Protein AF-A0A6M5ULY7-F1 (afdb_monomer_lite)

Foldseek 3Di:
DVLQVQLVCLQVQLCVQLVVLVVVCVVPVDCVVSVVSNVSSVVSNVVSPVSNVVCV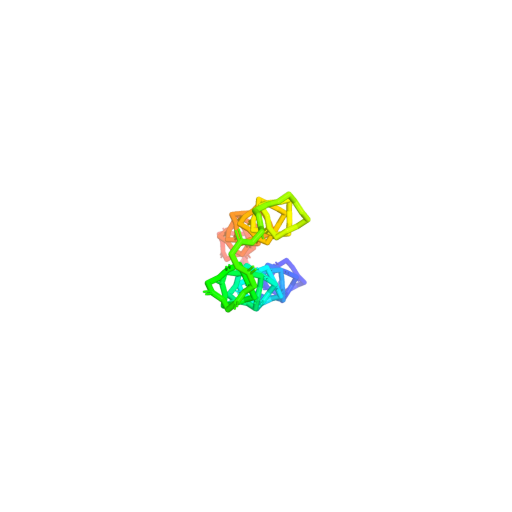VPVD

Structure (mmCIF, N/CA/C/O backbone):
data_AF-A0A6M5ULY7-F1
#
_entry.id   AF-A0A6M5ULY7-F1
#
loop_
_atom_site.group_PDB
_atom_site.id
_atom_site.type_symbol
_atom_site.label_atom_id
_atom_site.label_alt_id
_atom_site.label_comp_id
_atom_site.label_asym_id
_atom_site.label_entit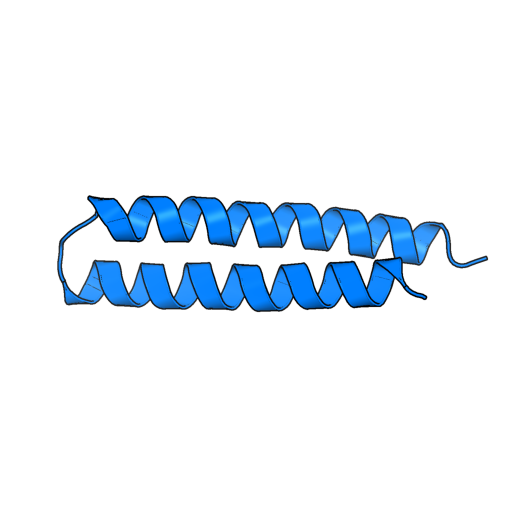y_id
_atom_site.label_seq_id
_atom_site.pdbx_PDB_ins_code
_atom_site.Cartn_x
_atom_site.Cartn_y
_atom_site.Cartn_z
_atom_site.occupancy
_atom_site.B_iso_or_equiv
_atom_site.auth_seq_id
_atom_site.auth_comp_id
_atom_site.auth_asym_id
_atom_site.auth_atom_id
_atom_site.pdbx_PDB_model_num
ATOM 1 N N . MET A 1 1 ? -15.900 0.622 10.484 1.00 78.81 1 MET A N 1
ATOM 2 C CA . MET A 1 1 ? -16.099 -0.297 9.327 1.00 78.81 1 MET A CA 1
ATOM 3 C C . MET A 1 1 ? -15.613 0.283 7.993 1.00 78.81 1 MET A C 1
ATOM 5 O O . MET A 1 1 ? -14.767 -0.347 7.374 1.00 78.81 1 MET A O 1
ATOM 9 N N . PHE A 1 2 ? -16.077 1.463 7.547 1.00 88.88 2 PHE A N 1
ATOM 10 C CA . PHE A 1 2 ? -15.655 2.068 6.264 1.00 88.88 2 PHE A CA 1
ATOM 11 C C . PHE A 1 2 ? -14.127 2.204 6.108 1.00 88.88 2 PHE A C 1
ATOM 13 O O . PHE A 1 2 ? -13.566 1.721 5.129 1.00 88.88 2 PHE A O 1
ATOM 20 N N . TRP A 1 3 ? -13.446 2.786 7.102 1.00 86.56 3 TRP A N 1
ATOM 21 C CA . TRP A 1 3 ? -11.994 3.021 7.071 1.00 86.56 3 TRP A CA 1
ATOM 22 C C . TRP A 1 3 ? -11.152 1.750 6.947 1.00 86.56 3 TRP A C 1
ATOM 24 O O . TRP A 1 3 ? -10.123 1.754 6.281 1.00 86.56 3 TRP A O 1
ATOM 34 N N . ILE A 1 4 ? -11.623 0.645 7.525 1.00 88.44 4 ILE A N 1
ATOM 35 C CA . ILE A 1 4 ? -10.951 -0.656 7.449 1.00 88.44 4 ILE A CA 1
ATOM 36 C C . ILE A 1 4 ? -11.024 -1.196 6.022 1.00 88.44 4 ILE A C 1
ATOM 38 O O . ILE A 1 4 ? -10.010 -1.617 5.470 1.00 88.44 4 ILE A O 1
ATOM 42 N N . VAL A 1 5 ? -12.205 -1.133 5.397 1.00 92.38 5 VAL A N 1
ATOM 43 C CA . VAL A 1 5 ? -12.397 -1.572 4.006 1.00 92.38 5 VAL A CA 1
ATOM 44 C C . VAL A 1 5 ? -11.604 -0.681 3.051 1.00 92.38 5 VAL A C 1
ATOM 46 O O . VAL A 1 5 ? -10.873 -1.193 2.208 1.00 92.38 5 VAL A O 1
ATOM 49 N N . ALA A 1 6 ? -11.686 0.642 3.211 1.00 88.88 6 ALA A N 1
ATOM 50 C CA . ALA A 1 6 ? -10.930 1.590 2.398 1.00 88.88 6 ALA A CA 1
ATOM 51 C C . ALA A 1 6 ? -9.414 1.363 2.524 1.00 88.88 6 ALA A C 1
ATOM 53 O O . ALA A 1 6 ? -8.713 1.294 1.515 1.00 88.88 6 ALA A O 1
ATOM 54 N N . GLY A 1 7 ? -8.920 1.167 3.750 1.00 87.00 7 GLY A N 1
ATOM 55 C CA . GLY A 1 7 ? -7.525 0.831 4.014 1.00 87.00 7 GLY A CA 1
ATOM 56 C C . GLY A 1 7 ? -7.107 -0.479 3.349 1.00 87.00 7 GLY A C 1
ATOM 57 O O . GLY A 1 7 ? -6.084 -0.523 2.669 1.00 87.00 7 GLY A O 1
ATOM 58 N N . ALA A 1 8 ? -7.921 -1.532 3.466 1.00 90.50 8 ALA A N 1
ATOM 59 C CA . ALA A 1 8 ? -7.624 -2.837 2.875 1.00 90.50 8 ALA A CA 1
ATOM 60 C C . ALA A 1 8 ? -7.540 -2.756 1.346 1.00 90.50 8 ALA A C 1
ATOM 62 O O . ALA A 1 8 ? -6.595 -3.264 0.741 1.00 90.50 8 ALA A O 1
ATOM 63 N N . VAL A 1 9 ? -8.494 -2.060 0.722 1.00 94.94 9 VAL A N 1
ATOM 64 C CA . VAL A 1 9 ? -8.524 -1.850 -0.730 1.00 94.94 9 VAL A CA 1
ATOM 65 C C . VAL A 1 9 ? -7.303 -1.059 -1.194 1.00 94.94 9 VAL A C 1
ATOM 67 O O . VAL A 1 9 ? -6.686 -1.437 -2.191 1.00 94.94 9 VAL A O 1
ATOM 70 N N . LEU A 1 10 ? -6.916 -0.005 -0.471 1.00 90.56 10 LEU A N 1
ATOM 71 C CA . LEU A 1 10 ? -5.718 0.783 -0.775 1.00 90.56 10 LEU A CA 1
ATOM 72 C C . LEU A 1 10 ? -4.442 -0.064 -0.697 1.00 90.56 10 LEU A C 1
ATOM 74 O O . LEU A 1 10 ? -3.630 -0.012 -1.620 1.00 90.56 10 LEU A O 1
ATOM 78 N N . VAL A 1 11 ? -4.296 -0.892 0.345 1.00 94.31 11 VAL A N 1
ATOM 79 C CA . VAL A 1 11 ? -3.143 -1.794 0.502 1.00 94.31 11 VAL A CA 1
ATOM 80 C C . VAL A 1 11 ? -3.061 -2.786 -0.651 1.00 94.31 11 VAL A C 1
ATOM 82 O O . VAL A 1 11 ? -2.017 -2.900 -1.291 1.00 94.31 11 VAL A O 1
ATOM 85 N N . VAL A 1 12 ? -4.154 -3.487 -0.957 1.00 94.81 12 VAL A N 1
ATOM 86 C CA . VAL A 1 12 ? -4.160 -4.510 -2.012 1.00 94.81 12 VAL A CA 1
ATOM 87 C C . VAL A 1 12 ? -3.916 -3.882 -3.384 1.00 94.81 12 VAL A C 1
ATOM 89 O O . VAL A 1 12 ? -3.102 -4.388 -4.159 1.00 94.81 12 VAL A O 1
ATOM 92 N N . SER A 1 13 ? -4.567 -2.753 -3.671 1.00 92.12 13 SER A N 1
ATOM 93 C CA . SER A 1 13 ? -4.426 -2.053 -4.952 1.00 92.12 13 SER A CA 1
ATOM 94 C C . SER A 1 13 ? -3.018 -1.488 -5.123 1.00 92.12 13 SER A C 1
ATOM 96 O O . SER A 1 13 ? -2.385 -1.713 -6.153 1.00 92.12 13 SER A O 1
ATOM 98 N N . GLY A 1 14 ? -2.485 -0.818 -4.097 1.00 88.19 14 GLY A N 1
ATOM 99 C CA . GLY A 1 14 ? -1.125 -0.288 -4.107 1.00 88.19 14 GLY A CA 1
ATOM 100 C C . GLY A 1 14 ? -0.077 -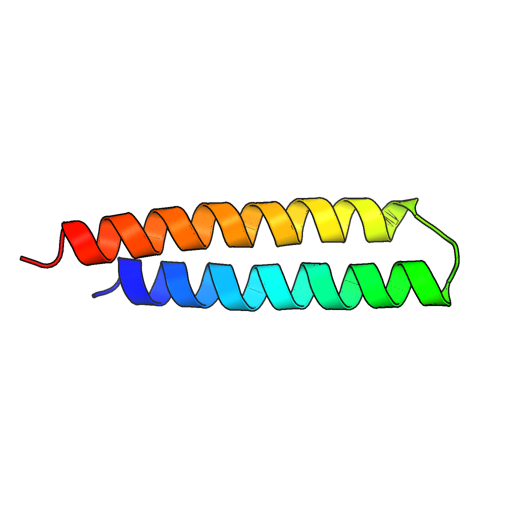1.384 -4.288 1.00 88.19 14 GLY A C 1
ATOM 101 O O . GLY A 1 14 ? 0.832 -1.247 -5.109 1.00 88.19 14 GLY A O 1
ATOM 102 N N . LEU A 1 15 ? -0.250 -2.516 -3.598 1.00 89.81 15 LEU A N 1
ATOM 103 C CA . LEU A 1 15 ? 0.646 -3.663 -3.708 1.00 89.81 15 LEU A CA 1
ATOM 104 C C . LEU A 1 15 ? 0.593 -4.280 -5.109 1.00 89.81 15 LEU A C 1
ATOM 106 O O . LEU A 1 15 ? 1.638 -4.595 -5.677 1.00 89.81 15 LEU A O 1
ATOM 110 N N . ALA A 1 16 ? -0.600 -4.419 -5.692 1.00 91.50 16 ALA A N 1
ATOM 111 C CA . ALA A 1 16 ? -0.765 -4.923 -7.050 1.00 91.50 16 ALA A CA 1
ATOM 112 C C . ALA A 1 16 ? -0.102 -3.999 -8.086 1.00 91.50 16 ALA A C 1
ATOM 114 O O . ALA A 1 16 ? 0.612 -4.483 -8.969 1.00 91.50 16 ALA A O 1
ATOM 115 N N . ILE A 1 17 ? -0.272 -2.680 -7.956 1.00 88.38 17 ILE A N 1
ATOM 116 C CA . ILE A 1 17 ? 0.346 -1.680 -8.842 1.00 88.38 17 ILE A 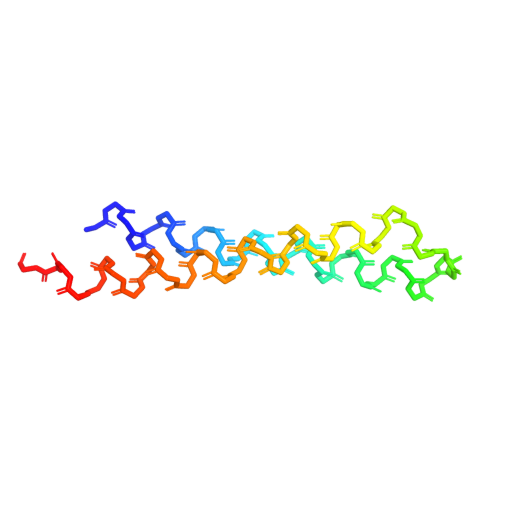CA 1
ATOM 117 C C . ILE A 1 17 ? 1.873 -1.727 -8.717 1.00 88.38 17 ILE A C 1
ATOM 119 O O . ILE A 1 17 ? 2.574 -1.858 -9.720 1.00 88.38 17 ILE A O 1
ATOM 123 N N . ALA A 1 18 ? 2.406 -1.708 -7.494 1.00 88.00 18 ALA A N 1
ATOM 124 C CA . ALA A 1 18 ? 3.848 -1.761 -7.275 1.00 88.00 18 ALA A CA 1
ATOM 125 C C . ALA A 1 18 ? 4.451 -3.085 -7.772 1.00 88.00 18 ALA A C 1
ATOM 127 O O . ALA A 1 18 ? 5.498 -3.089 -8.420 1.00 88.00 18 ALA A O 1
ATOM 128 N N . ALA A 1 19 ? 3.784 -4.217 -7.527 1.00 89.69 19 ALA A N 1
ATOM 129 C CA . ALA A 1 19 ? 4.260 -5.528 -7.952 1.00 89.69 19 ALA A CA 1
ATOM 130 C C . ALA A 1 19 ? 4.240 -5.691 -9.477 1.00 89.69 19 ALA A C 1
ATOM 132 O O . ALA A 1 19 ? 5.174 -6.262 -10.045 1.00 89.69 19 ALA A O 1
ATOM 133 N N . THR A 1 20 ? 3.195 -5.208 -10.151 1.00 89.00 20 THR A N 1
ATOM 134 C CA . THR A 1 20 ? 3.098 -5.260 -11.617 1.00 89.00 20 THR A CA 1
ATOM 135 C C . THR A 1 20 ? 4.128 -4.344 -12.267 1.00 89.00 20 THR A C 1
ATOM 137 O O . THR A 1 20 ? 4.847 -4.794 -13.159 1.00 89.00 20 THR A O 1
ATOM 140 N N . ALA A 1 21 ? 4.300 -3.125 -11.753 1.00 85.25 21 ALA A N 1
ATOM 141 C CA . ALA A 1 21 ? 5.321 -2.190 -12.213 1.00 85.25 21 ALA A CA 1
ATOM 142 C C . ALA A 1 21 ? 6.749 -2.707 -11.977 1.00 85.25 21 ALA A C 1
ATOM 144 O O . ALA A 1 21 ? 7.587 -2.637 -12.873 1.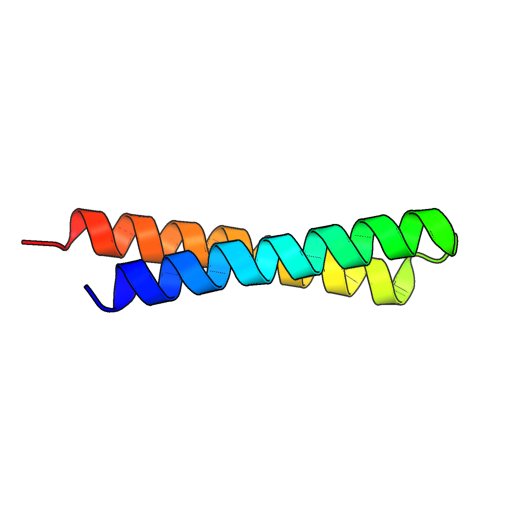00 85.25 21 ALA A O 1
ATOM 145 N N . ALA A 1 22 ? 7.028 -3.316 -10.820 1.00 85.56 22 ALA A N 1
ATOM 146 C CA . ALA A 1 22 ? 8.325 -3.931 -10.537 1.00 85.56 22 ALA A CA 1
ATOM 147 C C . ALA A 1 22 ? 8.624 -5.107 -11.478 1.00 85.56 22 ALA A C 1
ATOM 149 O O . ALA A 1 22 ? 9.745 -5.242 -11.971 1.00 85.56 22 ALA A O 1
ATOM 150 N N . ARG A 1 23 ? 7.627 -5.953 -11.773 1.00 85.94 23 ARG A N 1
ATOM 151 C CA . ARG A 1 23 ? 7.768 -7.024 -12.775 1.00 85.94 23 ARG A CA 1
ATOM 152 C C . ARG A 1 23 ? 7.975 -6.451 -14.179 1.00 85.94 23 ARG A C 1
ATOM 154 O O . ARG A 1 23 ? 8.805 -6.977 -14.916 1.00 85.94 23 ARG A O 1
ATOM 161 N N . GLY A 1 24 ? 7.262 -5.382 -14.533 1.00 82.75 24 GLY A N 1
ATOM 162 C CA . GLY A 1 24 ? 7.403 -4.672 -15.806 1.00 82.75 24 GLY A CA 1
ATOM 163 C C . GLY A 1 24 ? 8.799 -4.075 -15.988 1.00 82.75 24 GLY A C 1
ATOM 164 O O . GLY A 1 24 ? 9.443 -4.336 -17.001 1.00 82.75 24 GLY A O 1
ATOM 165 N N . ALA A 1 25 ? 9.319 -3.385 -14.970 1.00 82.88 25 ALA A N 1
ATOM 166 C CA . ALA A 1 25 ? 10.674 -2.830 -14.962 1.00 82.88 25 ALA A CA 1
ATOM 167 C C . ALA A 1 25 ? 11.736 -3.905 -15.212 1.00 82.88 25 ALA A C 1
ATOM 169 O O . ALA A 1 25 ? 12.623 -3.715 -16.040 1.00 82.88 25 ALA A O 1
ATOM 170 N N . ARG A 1 26 ? 11.615 -5.063 -14.545 1.00 82.50 26 ARG A N 1
ATOM 171 C CA . ARG A 1 26 ? 12.552 -6.186 -14.716 1.00 82.50 26 ARG A CA 1
ATOM 172 C C . ARG A 1 26 ? 12.525 -6.780 -16.122 1.00 82.50 26 ARG A C 1
ATOM 174 O O . ARG A 1 26 ? 13.555 -7.246 -16.587 1.00 82.50 26 ARG A O 1
ATOM 181 N N . ARG A 1 27 ? 11.363 -6.796 -16.784 1.00 82.69 27 ARG A N 1
ATOM 182 C CA . ARG A 1 27 ? 11.217 -7.355 -18.140 1.00 82.69 27 ARG A CA 1
ATOM 183 C C . ARG A 1 27 ? 11.676 -6.396 -19.233 1.00 82.69 27 ARG A C 1
ATOM 185 O O . ARG A 1 27 ? 12.203 -6.848 -20.238 1.00 82.69 27 ARG A O 1
ATOM 192 N N . VAL A 1 28 ? 11.438 -5.099 -19.051 1.00 78.31 28 VAL A N 1
ATOM 193 C CA . VAL A 1 28 ? 11.647 -4.082 -20.095 1.00 78.31 28 VAL A CA 1
ATOM 194 C C . VAL A 1 28 ? 12.995 -3.367 -19.940 1.00 78.31 28 VAL A C 1
ATOM 196 O O . VAL A 1 28 ? 13.465 -2.743 -20.883 1.00 78.31 28 VAL A O 1
ATOM 199 N N . GLY A 1 29 ? 13.635 -3.432 -18.765 1.00 68.56 29 GLY A N 1
ATOM 200 C CA . GLY A 1 29 ? 14.915 -2.756 -18.504 1.00 68.56 29 GLY A CA 1
ATOM 201 C C . GLY A 1 29 ? 14.825 -1.223 -18.485 1.00 68.56 29 GLY A C 1
ATOM 202 O O . GLY A 1 29 ? 15.847 -0.551 -18.415 1.00 68.56 29 GLY A O 1
ATOM 203 N N . SER A 1 30 ? 13.610 -0.664 -18.541 1.00 64.38 30 SER A N 1
ATOM 204 C CA . SER A 1 30 ? 13.337 0.775 -18.536 1.00 64.38 30 SER A CA 1
ATOM 205 C C . SER A 1 30 ? 12.643 1.190 -17.239 1.00 64.38 30 SER A C 1
ATOM 207 O O . SER A 1 30 ? 11.591 0.655 -16.868 1.00 64.38 30 SER A O 1
ATOM 209 N N . THR A 1 31 ? 13.246 2.149 -16.538 1.00 66.31 31 THR A N 1
ATOM 210 C CA . THR A 1 31 ? 12.903 2.487 -15.146 1.00 66.31 31 THR A CA 1
ATOM 211 C C . THR A 1 31 ? 11.979 3.702 -15.017 1.00 66.31 31 THR A C 1
ATOM 213 O O . THR A 1 31 ? 11.395 3.889 -13.959 1.00 66.31 31 THR A O 1
ATOM 216 N N . GLY A 1 32 ? 11.788 4.512 -16.066 1.00 75.75 32 GLY A N 1
ATOM 217 C CA . GLY A 1 32 ? 11.085 5.805 -15.973 1.00 75.75 32 GLY A CA 1
ATOM 218 C C . GLY A 1 32 ? 9.620 5.703 -15.521 1.00 75.75 32 GLY A C 1
ATOM 219 O O . GLY A 1 32 ? 9.278 6.082 -14.402 1.00 75.75 32 GLY A O 1
ATOM 220 N N . ALA A 1 33 ? 8.744 5.154 -16.368 1.00 77.69 33 ALA A N 1
ATOM 221 C CA . ALA A 1 33 ? 7.319 5.003 -16.042 1.00 77.69 33 ALA A CA 1
ATOM 222 C C . ALA A 1 33 ? 7.072 3.966 -14.930 1.00 77.69 33 ALA A C 1
ATOM 224 O O . ALA A 1 33 ? 6.208 4.148 -14.072 1.00 77.69 33 ALA A O 1
ATOM 225 N N . ASN A 1 34 ? 7.873 2.895 -14.906 1.00 83.12 34 ASN A N 1
ATOM 226 C CA . ASN A 1 34 ? 7.746 1.845 -13.898 1.00 83.12 34 ASN A CA 1
ATOM 227 C C . ASN A 1 34 ? 8.156 2.330 -12.498 1.00 83.12 34 ASN A C 1
ATOM 229 O O . ASN A 1 34 ? 7.533 1.935 -11.519 1.00 83.12 34 ASN A O 1
ATOM 233 N N . GLY A 1 35 ? 9.161 3.203 -12.385 1.00 83.69 35 GLY A N 1
ATOM 234 C CA . GLY A 1 35 ? 9.589 3.781 -11.110 1.00 83.69 35 GLY A CA 1
ATOM 235 C C . GLY A 1 35 ? 8.503 4.644 -10.473 1.00 83.69 35 GLY A C 1
ATOM 236 O O . GLY A 1 35 ? 8.244 4.524 -9.277 1.00 83.69 35 GLY A O 1
ATOM 237 N N . LEU A 1 36 ? 7.798 5.439 -11.284 1.00 87.12 36 LEU A N 1
ATOM 238 C CA . LEU A 1 36 ? 6.679 6.257 -10.817 1.00 87.12 36 LEU A CA 1
ATOM 239 C C . LEU A 1 36 ? 5.502 5.384 -10.356 1.00 87.12 36 LEU A C 1
ATOM 241 O O . LEU A 1 36 ? 4.940 5.620 -9.291 1.00 87.12 36 LEU A O 1
ATOM 245 N N . ALA A 1 37 ? 5.189 4.316 -11.093 1.00 86.06 37 ALA A N 1
ATOM 246 C CA . ALA A 1 37 ? 4.161 3.358 -10.691 1.00 86.06 37 ALA A CA 1
ATOM 247 C C . ALA A 1 37 ? 4.521 2.598 -9.397 1.00 86.06 37 ALA A C 1
ATOM 249 O O . ALA A 1 37 ? 3.647 2.369 -8.562 1.00 86.06 37 ALA A O 1
ATOM 250 N N . ILE A 1 38 ? 5.797 2.259 -9.176 1.00 88.12 38 ILE A N 1
ATOM 251 C CA . ILE A 1 38 ? 6.262 1.668 -7.909 1.00 88.12 38 ILE A CA 1
ATOM 252 C C . ILE A 1 38 ? 6.117 2.667 -6.759 1.00 88.12 38 ILE A C 1
ATOM 254 O O . ILE A 1 38 ? 5.618 2.291 -5.702 1.00 88.12 38 ILE A O 1
ATOM 258 N N . ALA A 1 39 ? 6.514 3.927 -6.955 1.00 90.31 39 ALA A N 1
ATOM 259 C CA . ALA A 1 39 ? 6.406 4.961 -5.929 1.00 90.31 39 ALA A CA 1
ATOM 260 C C . ALA A 1 39 ? 4.942 5.221 -5.535 1.00 90.31 39 ALA A C 1
ATOM 262 O O . ALA A 1 39 ? 4.614 5.236 -4.350 1.00 90.31 39 ALA A O 1
ATOM 263 N N . VAL A 1 40 ? 4.047 5.346 -6.521 1.00 92.50 40 VAL A N 1
ATOM 264 C CA . VAL A 1 40 ? 2.605 5.521 -6.289 1.00 92.50 40 VAL A CA 1
ATOM 265 C C . VAL A 1 40 ? 2.006 4.285 -5.617 1.00 92.50 40 VAL A C 1
ATOM 267 O O . VAL A 1 40 ? 1.301 4.415 -4.618 1.00 92.50 40 VAL A O 1
ATOM 270 N N . GLY A 1 41 ? 2.317 3.083 -6.112 1.00 90.75 41 GLY A N 1
ATOM 271 C CA . GLY A 1 41 ? 1.849 1.833 -5.515 1.00 90.75 41 GLY A CA 1
ATOM 272 C C . GLY A 1 41 ? 2.318 1.669 -4.067 1.00 90.75 41 GLY A C 1
ATOM 273 O O . GLY A 1 41 ? 1.516 1.354 -3.193 1.00 90.75 41 GLY A O 1
ATOM 274 N N . GLY A 1 42 ? 3.587 1.972 -3.782 1.00 90.06 42 GLY A N 1
ATOM 275 C CA . GLY A 1 42 ? 4.135 1.978 -2.425 1.00 90.06 42 GLY A CA 1
ATOM 276 C C . GLY A 1 42 ? 3.457 3.006 -1.517 1.00 90.06 42 GLY A C 1
ATOM 277 O O . GLY A 1 42 ? 3.088 2.676 -0.392 1.00 90.06 42 GLY A O 1
ATOM 278 N N . GLY A 1 43 ? 3.215 4.222 -2.016 1.00 91.25 43 GLY A N 1
ATOM 279 C CA . GLY A 1 43 ? 2.490 5.262 -1.281 1.00 91.25 43 GLY A CA 1
ATOM 280 C C . GLY A 1 43 ? 1.061 4.849 -0.918 1.00 91.25 43 GLY A C 1
ATOM 281 O O . GLY A 1 43 ? 0.634 5.041 0.220 1.00 91.25 43 GLY A O 1
ATOM 282 N N . LEU A 1 44 ? 0.347 4.206 -1.846 1.00 91.81 44 LEU A N 1
ATOM 283 C CA . LEU A 1 44 ? -0.990 3.656 -1.599 1.00 91.81 44 LEU A CA 1
ATOM 284 C C . LEU A 1 44 ? -0.977 2.555 -0.533 1.00 91.81 44 LEU A C 1
ATOM 286 O O . LEU A 1 44 ? -1.879 2.517 0.300 1.00 91.81 44 LEU A O 1
ATOM 290 N N . VAL A 1 45 ? 0.049 1.695 -0.516 1.00 93.81 45 VAL A N 1
ATOM 291 C CA . VAL A 1 45 ? 0.206 0.670 0.530 1.00 93.81 45 VAL A CA 1
ATOM 292 C C . VAL A 1 45 ? 0.391 1.309 1.898 1.00 93.81 45 VAL A C 1
ATOM 294 O O . VAL A 1 45 ? -0.306 0.940 2.840 1.00 93.81 45 VAL A O 1
ATOM 297 N N . VAL A 1 46 ? 1.300 2.278 2.011 1.00 95.88 46 VAL A N 1
ATOM 298 C CA . VAL A 1 46 ? 1.574 2.960 3.283 1.00 95.88 46 VAL A CA 1
ATOM 299 C C . VAL A 1 46 ? 0.324 3.681 3.782 1.00 95.88 46 VAL A C 1
ATOM 301 O O . VAL A 1 46 ? -0.073 3.501 4.931 1.00 95.88 46 VAL A O 1
ATOM 304 N N . TRP A 1 47 ? -0.342 4.446 2.915 1.00 94.88 47 TRP A N 1
ATOM 305 C CA . TRP A 1 47 ? -1.544 5.178 3.304 1.00 94.88 47 TRP A CA 1
ATOM 306 C C . TRP A 1 47 ? -2.713 4.248 3.637 1.00 94.88 47 TRP A C 1
ATOM 308 O O . TRP A 1 47 ? -3.416 4.460 4.624 1.00 94.88 47 TRP A O 1
ATOM 318 N N . GLY A 1 48 ? -2.880 3.173 2.864 1.00 91.75 48 GLY A N 1
ATOM 319 C CA . GLY A 1 48 ? -3.854 2.129 3.148 1.00 91.75 48 GLY A CA 1
ATOM 320 C C . GLY A 1 48 ? -3.622 1.483 4.511 1.00 91.75 48 GLY A C 1
ATOM 321 O O . GLY A 1 48 ? -4.571 1.333 5.272 1.00 91.75 48 GLY A O 1
ATOM 322 N N . ALA A 1 49 ? -2.370 1.174 4.862 1.00 93.69 49 ALA A N 1
ATOM 323 C CA . ALA A 1 49 ? -2.021 0.605 6.161 1.00 93.69 49 ALA A CA 1
ATOM 324 C C . ALA A 1 49 ? -2.329 1.568 7.319 1.00 93.69 49 ALA A C 1
ATOM 326 O O . ALA A 1 49 ? -2.856 1.136 8.346 1.00 93.69 49 ALA A O 1
ATOM 327 N N . ILE A 1 50 ? -2.070 2.870 7.146 1.00 95.19 50 ILE A N 1
ATOM 328 C CA . ILE A 1 50 ? -2.417 3.905 8.133 1.00 95.19 50 ILE A CA 1
ATOM 329 C C . ILE A 1 50 ? -3.934 3.975 8.321 1.00 95.19 50 ILE A C 1
ATOM 331 O O . ILE A 1 50 ? -4.411 3.896 9.451 1.00 95.19 50 ILE A O 1
ATOM 335 N N . ALA A 1 51 ? -4.697 4.070 7.229 1.00 91.88 51 ALA A N 1
ATOM 336 C CA . ALA A 1 51 ? -6.158 4.127 7.276 1.00 91.88 51 ALA A CA 1
ATOM 337 C C . ALA A 1 51 ? -6.767 2.871 7.921 1.00 91.88 51 ALA A C 1
ATOM 339 O O . ALA A 1 51 ? -7.715 2.970 8.697 1.00 91.88 51 ALA A O 1
ATOM 340 N N . LEU A 1 52 ? -6.195 1.698 7.641 1.00 89.75 52 LEU A N 1
ATOM 341 C CA . LEU A 1 52 ? -6.623 0.424 8.214 1.00 89.75 52 LEU A CA 1
ATOM 342 C C . LEU A 1 52 ? -6.330 0.376 9.717 1.00 89.75 52 LEU A C 1
ATOM 344 O O . LEU A 1 52 ? -7.215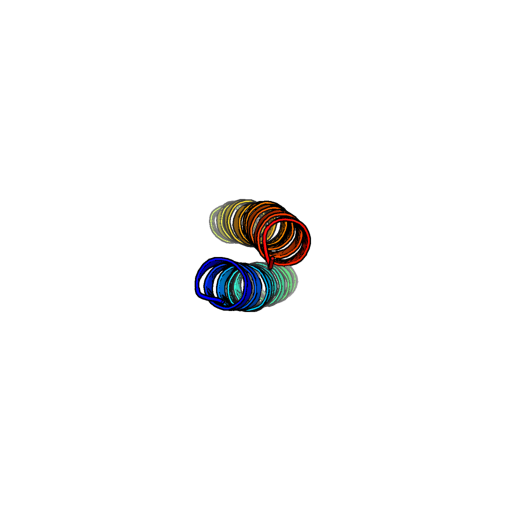 0.050 10.499 1.00 89.75 52 LEU A O 1
ATOM 348 N N . THR A 1 53 ? -5.125 0.781 10.122 1.00 93.62 53 THR A N 1
ATOM 349 C CA . THR A 1 53 ? -4.727 0.855 11.534 1.00 93.62 53 THR A CA 1
ATOM 350 C C . THR A 1 53 ? -5.618 1.831 12.300 1.00 93.62 53 THR A C 1
ATOM 352 O O . THR A 1 53 ? -6.194 1.460 13.316 1.00 93.62 53 THR A O 1
ATOM 355 N N . ALA A 1 54 ? -5.817 3.047 11.784 1.00 92.62 54 ALA A N 1
ATOM 356 C CA . ALA A 1 54 ? -6.719 4.027 12.385 1.00 92.62 54 ALA A CA 1
ATOM 357 C C . ALA A 1 54 ? -8.160 3.502 12.458 1.00 92.62 54 ALA A C 1
ATOM 359 O O . ALA A 1 54 ? -8.820 3.640 13.483 1.00 92.62 54 ALA A O 1
ATOM 360 N N . GLY A 1 55 ? -8.636 2.852 11.394 1.00 90.44 55 GLY A N 1
ATOM 361 C CA . GLY A 1 55 ? -9.969 2.266 11.335 1.00 90.44 55 GLY A CA 1
ATOM 362 C C . GLY A 1 55 ? -10.195 1.140 12.342 1.00 90.44 55 GLY A C 1
ATOM 363 O O . GLY A 1 55 ? -11.309 1.026 12.835 1.00 90.44 55 GLY A O 1
ATOM 364 N N . LEU A 1 56 ? -9.169 0.337 12.647 1.00 92.25 56 LEU A N 1
ATOM 365 C CA . LEU A 1 56 ? -9.211 -0.702 13.684 1.00 92.25 56 LEU A CA 1
ATOM 366 C C . LEU A 1 56 ? -9.160 -0.107 15.095 1.00 92.25 56 LEU A C 1
ATOM 368 O O . LEU A 1 56 ? -9.865 -0.575 15.979 1.00 92.25 56 LEU A O 1
ATOM 372 N N . LEU A 1 57 ? -8.342 0.929 15.303 1.00 93.56 57 LEU A N 1
ATOM 373 C CA . LEU A 1 57 ? -8.194 1.595 16.602 1.00 93.56 57 LEU A CA 1
ATOM 374 C C . LEU A 1 57 ? -9.407 2.448 16.994 1.00 93.56 57 LEU A C 1
ATOM 376 O O . LEU A 1 57 ? -9.584 2.735 18.168 1.00 93.56 57 LEU A O 1
ATOM 380 N N . THR A 1 58 ? -10.208 2.876 16.018 1.00 90.88 58 THR A N 1
ATOM 381 C CA . THR A 1 58 ? -11.417 3.700 16.217 1.00 90.88 58 THR A CA 1
ATOM 382 C C . THR A 1 58 ? -12.705 2.891 16.081 1.00 90.88 58 THR A C 1
ATOM 384 O O . THR A 1 58 ? -13.792 3.452 15.943 1.00 90.88 58 THR A O 1
ATOM 387 N N . GLN A 1 59 ? -12.586 1.564 16.047 1.00 75.69 59 GLN A N 1
ATOM 388 C CA . GLN A 1 59 ? -13.714 0.652 15.952 1.00 75.69 59 GLN A CA 1
ATOM 389 C C . GLN A 1 59 ? -14.273 0.380 17.357 1.00 75.69 59 GLN A C 1
ATOM 391 O O . GLN A 1 59 ? -14.167 -0.738 17.852 1.00 75.69 59 GLN A O 1
ATOM 396 N N . ASP A 1 60 ? -14.811 1.424 17.989 1.00 61.41 60 ASP A N 1
ATOM 397 C CA . ASP A 1 60 ? -15.600 1.313 19.224 1.00 61.41 60 ASP A CA 1
ATOM 398 C C . ASP A 1 60 ? -16.971 0.663 18.951 1.00 61.41 60 ASP A C 1
ATOM 400 O O . ASP A 1 60 ? -17.597 0.990 17.908 1.00 61.41 60 ASP A O 1
#

pLDDT: mean 87.06, std 7.6, range [61.41, 95.88]

Secondary structure (DSSP, 8-state):
-HHHHHHHHHHHHHHHHHHHHHHHHHHH---HHHHHHHHHHHHHHHHHHHHHHHHHHT--

Radius of gyration: 13.72 Å; chains: 1; bounding box: 31×14×39 Å

Sequence (60 aa):
MFWIVAGAVLVVSGLAIAATAARGARRVGSTGANGLAIAVGGGLVVWGAIALTAGLLTQD

Organism: NCBI:txid2587808